Protein AF-A0A844IT51-F1 (afdb_monomer)

Secondary structure (DSSP, 8-state):
---S--HHHHHHH-TT--HHHHHHHHHHHHHTHHHHHHHHHHHHT-

pLDDT: mean 78.12, std 9.59, range [43.41, 87.06]

Structure (mmCIF, N/CA/C/O backbone):
data_AF-A0A844IT51-F1
#
_entry.id   AF-A0A844IT51-F1
#
loop_
_atom_site.group_PDB
_atom_site.id
_atom_site.type_symbol
_atom_site.label_atom_id
_atom_site.label_alt_id
_atom_site.label_comp_id
_atom_site.label_asym_id
_atom_site.label_entity_id
_atom_site.label_seq_id
_atom_site.pdbx_PDB_ins_code
_atom_site.Cartn_x
_atom_site.Cartn_y
_atom_site.Cartn_z
_atom_site.occupancy
_atom_site.B_iso_or_equiv
_atom_site.auth_seq_id
_atom_site.auth_comp_id
_atom_site.auth_asym_id
_atom_site.auth_atom_id
_atom_site.pdbx_PDB_model_num
ATOM 1 N N . MET A 1 1 ? 9.538 -19.034 5.739 1.00 43.41 1 MET A N 1
ATOM 2 C CA . MET A 1 1 ? 8.121 -18.675 5.940 1.00 43.41 1 MET A CA 1
ATOM 3 C C . MET A 1 1 ? 8.064 -17.161 6.039 1.00 43.41 1 MET A C 1
ATOM 5 O O . MET A 1 1 ? 8.366 -16.633 7.097 1.00 43.41 1 MET A O 1
ATOM 9 N N . CYS A 1 2 ? 7.833 -16.467 4.924 1.00 45.62 2 CYS A N 1
ATOM 10 C CA . CYS A 1 2 ? 7.623 -15.019 4.940 1.00 45.62 2 CYS A CA 1
ATOM 11 C C . CYS A 1 2 ? 6.116 -14.801 4.776 1.00 45.62 2 CYS A C 1
ATOM 13 O O . CYS A 1 2 ? 5.545 -15.269 3.795 1.00 45.62 2 CYS A O 1
ATOM 15 N N . LEU A 1 3 ? 5.470 -14.200 5.775 1.00 57.84 3 LEU A N 1
ATOM 16 C CA . LEU A 1 3 ? 4.030 -13.920 5.808 1.00 57.84 3 LEU A CA 1
ATOM 17 C C . LEU A 1 3 ? 3.744 -12.631 5.028 1.00 57.84 3 LEU A C 1
ATOM 19 O O . LEU A 1 3 ? 3.327 -11.628 5.595 1.00 57.84 3 LEU A O 1
ATOM 23 N N . GLY A 1 4 ? 4.043 -12.642 3.734 1.00 62.84 4 GLY A N 1
ATOM 24 C CA . GLY A 1 4 ? 3.823 -11.500 2.861 1.00 62.84 4 GLY A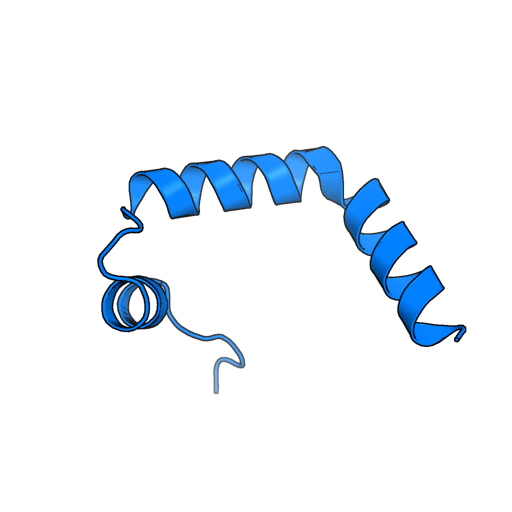 CA 1
ATOM 25 C C . GLY A 1 4 ? 3.621 -11.957 1.429 1.00 62.84 4 GLY A C 1
ATOM 26 O O . GLY A 1 4 ? 4.391 -12.769 0.913 1.00 62.84 4 GLY A O 1
ATOM 27 N N . ILE A 1 5 ? 2.572 -11.437 0.798 1.00 73.00 5 ILE A N 1
ATOM 28 C CA . ILE A 1 5 ? 2.424 -11.484 -0.652 1.00 73.00 5 ILE A CA 1
ATOM 29 C C . ILE A 1 5 ? 3.639 -10.762 -1.264 1.00 73.00 5 ILE A C 1
ATOM 31 O O . ILE A 1 5 ? 4.006 -9.672 -0.829 1.00 73.00 5 ILE A O 1
ATOM 35 N N . SER A 1 6 ? 4.303 -11.397 -2.232 1.00 77.56 6 SER A N 1
ATOM 36 C CA . SER A 1 6 ? 5.446 -10.787 -2.924 1.00 77.56 6 SER A CA 1
ATOM 37 C C . SER A 1 6 ? 4.958 -9.715 -3.896 1.00 77.56 6 SER A C 1
ATOM 39 O O . SER A 1 6 ? 3.902 -9.881 -4.500 1.00 77.56 6 SER A O 1
ATOM 41 N N . GLU A 1 7 ? 5.740 -8.656 -4.113 1.00 78.19 7 GLU A N 1
ATOM 42 C CA . GLU A 1 7 ? 5.389 -7.573 -5.051 1.00 78.19 7 GLU A CA 1
ATOM 43 C C . GLU A 1 7 ? 5.060 -8.108 -6.452 1.00 78.19 7 GLU A C 1
ATOM 45 O O . GLU A 1 7 ? 4.119 -7.647 -7.088 1.00 78.19 7 GLU A O 1
ATOM 50 N N . ALA A 1 8 ? 5.770 -9.152 -6.893 1.00 80.06 8 ALA A N 1
ATOM 51 C CA . ALA A 1 8 ? 5.499 -9.841 -8.153 1.00 80.06 8 ALA A CA 1
ATOM 52 C C . ALA A 1 8 ? 4.083 -10.438 -8.223 1.00 80.06 8 ALA A C 1
ATOM 54 O O . ALA A 1 8 ? 3.468 -10.410 -9.278 1.00 80.06 8 ALA A O 1
ATOM 55 N N . GLN A 1 9 ? 3.556 -10.943 -7.106 1.00 80.69 9 GLN A N 1
ATOM 56 C CA . GLN A 1 9 ? 2.210 -11.508 -7.032 1.00 80.69 9 GLN A CA 1
ATOM 57 C C . GLN A 1 9 ? 1.144 -10.400 -7.040 1.00 80.69 9 GLN A C 1
ATOM 59 O O . GLN A 1 9 ? 0.109 -10.559 -7.669 1.00 80.69 9 GLN A O 1
ATOM 64 N N . ILE A 1 10 ? 1.422 -9.250 -6.408 1.00 82.12 10 ILE A N 1
ATOM 65 C CA . ILE A 1 10 ? 0.537 -8.069 -6.461 1.00 82.12 10 ILE A CA 1
ATOM 66 C C . ILE A 1 10 ? 0.437 -7.549 -7.895 1.00 82.12 10 ILE A C 1
ATOM 68 O O . ILE A 1 10 ? -0.651 -7.224 -8.355 1.00 82.12 10 ILE A O 1
ATOM 72 N N . LEU A 1 11 ? 1.563 -7.477 -8.604 1.00 81.31 11 LEU A N 1
ATOM 73 C CA . LEU A 1 11 ? 1.591 -7.045 -10.002 1.00 81.31 11 LEU A CA 1
ATOM 74 C C . LEU A 1 11 ? 0.878 -8.033 -10.937 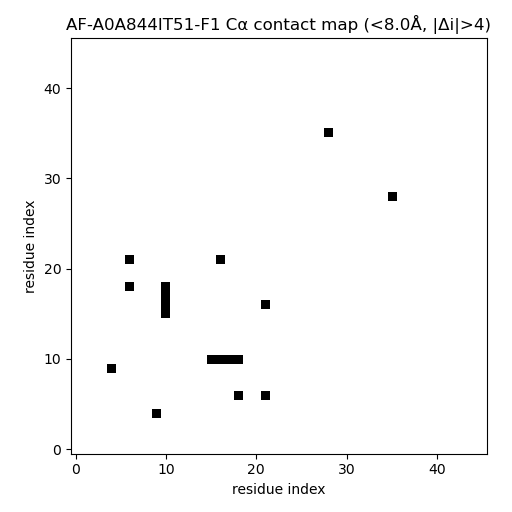1.00 81.31 11 LEU A C 1
ATOM 76 O O . LEU A 1 11 ? 0.310 -7.607 -11.939 1.00 81.31 11 LEU A O 1
ATOM 80 N N . ASP A 1 12 ? 0.890 -9.326 -10.606 1.00 82.06 12 ASP A N 1
ATOM 81 C CA . ASP A 1 12 ? 0.178 -10.368 -11.356 1.00 82.06 12 ASP A CA 1
ATOM 82 C C . ASP A 1 12 ? -1.347 -10.279 -11.144 1.00 82.06 12 ASP A C 1
ATOM 84 O O . ASP A 1 12 ? -2.109 -10.287 -12.109 1.00 82.06 12 ASP A O 1
ATOM 88 N N . ASP A 1 13 ? -1.791 -10.089 -9.894 1.00 83.31 13 ASP A N 1
ATOM 89 C CA . ASP A 1 13 ? -3.212 -9.939 -9.539 1.00 83.31 13 ASP A CA 1
ATOM 90 C C . ASP A 1 13 ? -3.798 -8.588 -9.996 1.00 83.31 13 ASP A C 1
ATOM 92 O O . ASP A 1 13 ? -4.994 -8.475 -10.283 1.00 83.31 13 ASP A O 1
ATOM 96 N N . TYR A 1 14 ? -2.957 -7.553 -10.089 1.00 81.06 14 TYR A N 1
ATOM 97 C CA . TYR A 1 14 ? -3.339 -6.198 -10.478 1.00 81.06 14 TYR A CA 1
ATOM 98 C C . TYR A 1 14 ? -2.474 -5.698 -11.643 1.00 81.06 14 TYR A C 1
ATOM 100 O O . TYR A 1 14 ? -1.633 -4.817 -11.456 1.00 81.06 14 TYR A O 1
ATOM 108 N N . PRO A 1 15 ? -2.732 -6.157 -12.880 1.00 80.19 15 PRO A N 1
ATOM 109 C CA . PRO A 1 15 ? -1.937 -5.791 -14.058 1.00 80.19 15 PRO A CA 1
ATOM 110 C C . PRO A 1 15 ? -2.027 -4.301 -14.439 1.00 80.19 15 PRO A C 1
ATOM 112 O O . PRO A 1 15 ? -1.310 -3.837 -15.324 1.00 80.19 15 PRO A O 1
ATOM 115 N N . HIS A 1 16 ? -2.919 -3.542 -13.795 1.00 83.75 16 HIS A N 1
ATOM 116 C CA . HIS A 1 16 ? -3.018 -2.087 -13.925 1.00 83.75 16 HIS A CA 1
ATOM 117 C C . HIS A 1 16 ? -2.064 -1.320 -12.995 1.00 83.75 16 HIS A C 1
ATOM 119 O O . HIS A 1 16 ? -1.885 -0.120 -13.194 1.00 83.75 16 HIS A O 1
ATOM 125 N N . LEU A 1 17 ? -1.480 -1.979 -11.990 1.00 83.81 17 LEU A N 1
ATOM 126 C CA . LEU A 1 17 ? -0.472 -1.401 -11.107 1.00 83.81 17 LEU A CA 1
ATOM 127 C C . LEU A 1 17 ? 0.918 -1.645 -11.689 1.00 83.81 17 LEU A C 1
ATOM 129 O O . LEU A 1 17 ? 1.220 -2.724 -12.195 1.00 83.81 17 LEU A O 1
ATOM 133 N N . THR A 1 18 ? 1.789 -0.646 -11.593 1.00 84.25 18 THR A N 1
ATOM 134 C CA . THR A 1 18 ? 3.202 -0.798 -11.943 1.00 84.25 18 THR A CA 1
ATOM 135 C C . THR A 1 18 ? 4.062 -0.958 -10.694 1.00 84.25 18 THR A C 1
ATOM 137 O O . THR A 1 18 ? 3.679 -0.567 -9.590 1.00 84.25 18 THR A O 1
ATOM 140 N N . ALA A 1 19 ? 5.275 -1.495 -10.858 1.00 83.19 19 ALA A N 1
ATOM 141 C CA . ALA A 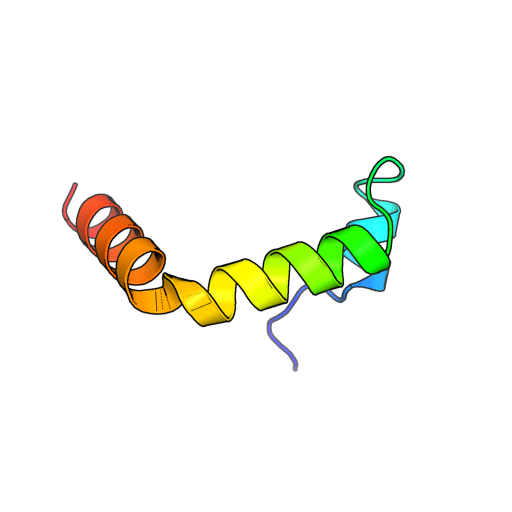1 19 ? 6.233 -1.583 -9.754 1.00 83.19 19 ALA A CA 1
ATOM 142 C C . ALA A 1 19 ? 6.528 -0.202 -9.132 1.00 83.19 19 ALA A C 1
ATOM 144 O O . ALA A 1 19 ? 6.745 -0.095 -7.929 1.00 83.19 19 ALA A O 1
ATOM 145 N N . ALA A 1 20 ? 6.482 0.866 -9.936 1.00 83.69 20 ALA A N 1
ATOM 146 C CA . ALA A 1 20 ? 6.644 2.234 -9.452 1.00 83.69 20 ALA A CA 1
ATOM 147 C C . ALA A 1 20 ? 5.460 2.693 -8.584 1.00 83.69 20 ALA A C 1
ATOM 149 O O . ALA A 1 20 ? 5.673 3.391 -7.593 1.00 83.69 20 ALA A O 1
ATOM 150 N N . ASP A 1 21 ? 4.233 2.277 -8.910 1.00 85.69 21 ASP A N 1
ATOM 151 C CA . ASP A 1 21 ? 3.048 2.579 -8.097 1.00 85.69 21 ASP A CA 1
ATOM 152 C C . ASP A 1 21 ? 3.129 1.902 -6.729 1.00 85.69 21 ASP A C 1
ATOM 154 O O . ASP A 1 21 ? 2.830 2.533 -5.718 1.00 85.69 21 ASP A O 1
ATOM 158 N N . LEU A 1 22 ? 3.613 0.657 -6.679 1.00 82.38 22 LEU A N 1
ATOM 159 C CA . LEU A 1 22 ? 3.893 -0.050 -5.427 1.00 82.38 22 LEU A CA 1
ATOM 160 C C . LEU A 1 22 ? 4.923 0.697 -4.577 1.00 82.38 22 LEU A C 1
ATOM 162 O O . LEU A 1 22 ? 4.665 0.965 -3.407 1.00 82.38 22 LEU A O 1
ATOM 166 N N . VAL A 1 23 ? 6.056 1.096 -5.158 1.00 86.31 23 VAL A N 1
ATOM 167 C CA . VAL A 1 23 ? 7.091 1.855 -4.433 1.00 86.31 23 VAL A CA 1
ATOM 168 C C . VAL A 1 23 ? 6.544 3.183 -3.902 1.00 86.31 23 VAL A C 1
ATOM 170 O O . VAL A 1 23 ? 6.803 3.531 -2.750 1.00 86.31 23 VAL A O 1
ATOM 173 N N . ASN A 1 24 ? 5.750 3.903 -4.697 1.00 86.31 24 ASN A N 1
ATOM 174 C CA . ASN A 1 24 ? 5.103 5.140 -4.257 1.00 86.31 24 ASN A CA 1
ATOM 175 C C . ASN A 1 24 ? 4.086 4.893 -3.135 1.00 86.31 24 ASN A C 1
ATOM 177 O O . ASN A 1 24 ? 4.059 5.646 -2.162 1.00 86.31 24 ASN A O 1
ATOM 181 N N . ALA A 1 25 ? 3.281 3.833 -3.237 1.00 84.94 25 ALA A N 1
ATOM 182 C CA . ALA A 1 25 ? 2.312 3.456 -2.214 1.00 84.94 25 ALA A CA 1
ATOM 183 C C . ALA A 1 25 ?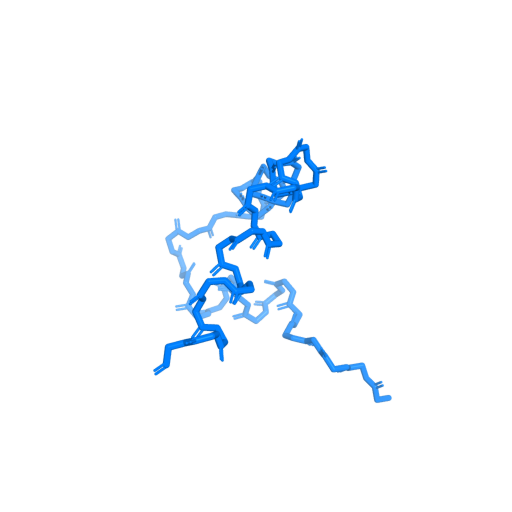 3.001 3.091 -0.892 1.00 84.94 25 ALA A C 1
ATOM 185 O O . ALA A 1 25 ? 2.589 3.570 0.161 1.00 84.94 25 ALA A O 1
ATOM 186 N N . TRP A 1 26 ? 4.091 2.319 -0.938 1.00 82.69 26 TRP A N 1
ATOM 187 C CA . TRP A 1 26 ? 4.885 1.990 0.247 1.00 82.69 26 TRP A CA 1
ATOM 188 C C . TRP A 1 26 ? 5.580 3.215 0.839 1.00 82.69 26 TRP A C 1
ATOM 190 O O . TRP A 1 26 ? 5.601 3.370 2.057 1.00 82.69 26 TRP A O 1
ATOM 200 N N . ALA A 1 27 ? 6.108 4.115 0.006 1.00 87.06 27 ALA A N 1
ATOM 201 C CA . ALA A 1 27 ? 6.709 5.364 0.469 1.00 87.06 27 ALA A CA 1
ATOM 202 C C . ALA A 1 27 ? 5.682 6.259 1.179 1.00 87.06 27 ALA A C 1
ATOM 204 O O . ALA A 1 27 ? 5.974 6.805 2.243 1.00 87.06 27 ALA A O 1
ATOM 205 N N . TYR A 1 28 ? 4.471 6.361 0.627 1.00 82.69 28 TYR A N 1
ATOM 206 C CA . TYR A 1 28 ? 3.363 7.078 1.249 1.00 82.69 28 TYR A CA 1
ATOM 207 C C . TYR A 1 28 ? 2.928 6.411 2.559 1.00 82.69 28 TYR A C 1
ATOM 209 O O . TYR A 1 28 ? 2.844 7.078 3.586 1.00 82.69 28 TYR A O 1
ATOM 217 N N . ALA A 1 29 ? 2.738 5.089 2.558 1.00 81.75 29 ALA A N 1
ATOM 218 C CA . ALA A 1 29 ? 2.373 4.335 3.752 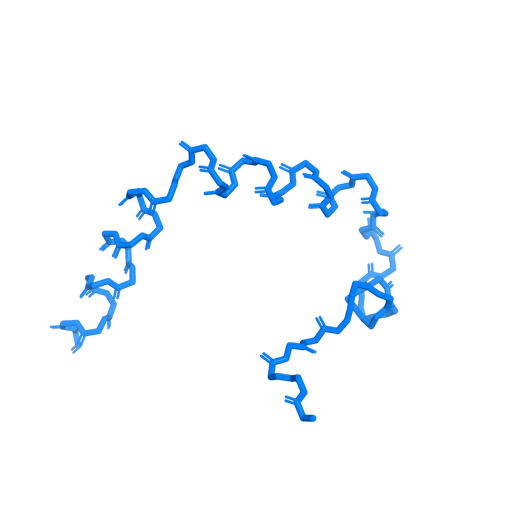1.00 81.75 29 ALA A CA 1
ATOM 219 C C . ALA A 1 29 ? 3.405 4.506 4.873 1.00 81.75 29 ALA A C 1
ATOM 221 O O . ALA A 1 29 ? 3.027 4.717 6.018 1.00 81.75 29 ALA A O 1
ATOM 222 N N . ASN A 1 30 ? 4.699 4.491 4.542 1.00 81.62 30 ASN A N 1
ATOM 223 C CA . ASN A 1 30 ? 5.776 4.674 5.510 1.00 81.62 30 ASN A CA 1
ATOM 224 C C . ASN A 1 30 ? 5.850 6.115 6.052 1.00 81.62 30 ASN A C 1
ATOM 226 O O . ASN A 1 30 ? 6.225 6.325 7.203 1.00 81.62 30 ASN A O 1
ATOM 230 N N . ALA A 1 31 ? 5.486 7.112 5.240 1.00 86.25 31 ALA A N 1
ATOM 231 C CA . ALA A 1 31 ? 5.397 8.510 5.665 1.00 86.25 31 ALA A CA 1
ATOM 232 C C . ALA A 1 31 ? 4.141 8.804 6.508 1.00 86.25 31 ALA A C 1
ATOM 234 O O . ALA A 1 31 ? 4.154 9.729 7.317 1.00 86.25 31 ALA A O 1
ATOM 235 N N . HIS A 1 32 ? 3.080 8.008 6.342 1.00 82.69 32 HIS A N 1
ATOM 236 C CA . HIS A 1 32 ? 1.773 8.181 6.9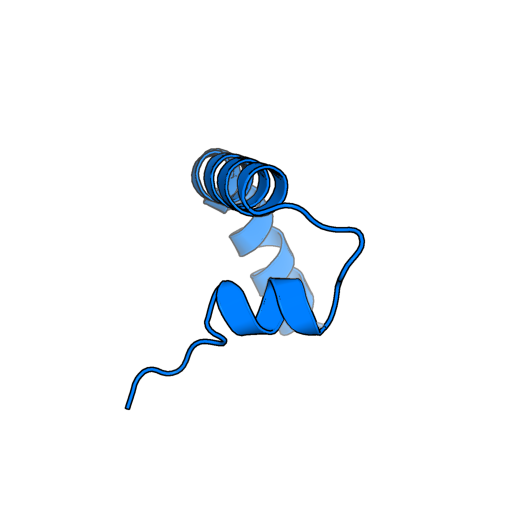82 1.00 82.69 32 HIS A CA 1
ATOM 237 C C . HIS A 1 32 ? 1.368 6.970 7.844 1.00 82.69 32 HIS A C 1
ATOM 239 O O . HIS A 1 32 ? 0.187 6.634 7.948 1.00 82.69 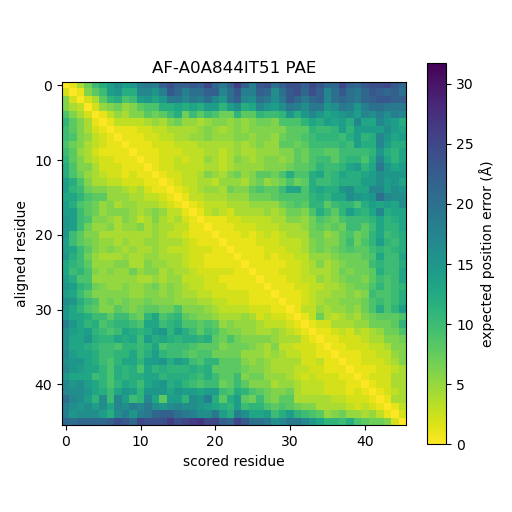32 HIS A O 1
ATOM 245 N N . LEU A 1 33 ? 2.341 6.318 8.494 1.00 77.94 33 LEU A N 1
ATOM 246 C CA . LEU A 1 33 ? 2.094 5.143 9.345 1.00 77.94 33 LEU A CA 1
ATOM 247 C C . LEU A 1 33 ? 1.102 5.432 10.477 1.00 77.94 33 LEU A C 1
ATOM 249 O O . LEU A 1 33 ? 0.264 4.592 10.775 1.00 77.94 33 LEU A O 1
ATOM 253 N N . GLU A 1 34 ? 1.153 6.627 11.066 1.00 76.69 34 GLU A N 1
ATOM 254 C CA . GLU A 1 34 ? 0.293 7.023 12.189 1.00 76.69 34 GLU A CA 1
ATOM 255 C C . GLU A 1 34 ? -1.200 7.065 11.810 1.00 76.69 34 GLU A C 1
ATOM 257 O O . GLU A 1 34 ? -2.061 6.664 12.596 1.00 76.69 34 GLU A O 1
ATOM 262 N N . GLU A 1 35 ? -1.525 7.481 10.580 1.00 78.25 35 GLU A N 1
ATOM 263 C CA . GLU A 1 35 ? -2.901 7.459 10.068 1.00 78.25 35 GLU A CA 1
ATOM 264 C C . GLU A 1 35 ? -3.376 6.020 9.838 1.00 78.25 35 GLU A C 1
ATOM 266 O O . GLU A 1 35 ? -4.498 5.667 10.209 1.00 78.25 35 GLU A O 1
ATOM 271 N N . ILE A 1 36 ? -2.504 5.176 9.279 1.00 80.38 36 ILE A N 1
ATOM 272 C CA . ILE A 1 36 ? -2.789 3.761 9.022 1.00 80.38 36 ILE A CA 1
ATOM 273 C C . ILE A 1 36 ? -2.991 3.009 10.342 1.00 80.38 36 ILE A C 1
ATOM 275 O O . ILE A 1 36 ? -3.974 2.286 10.483 1.00 80.38 36 ILE A O 1
ATOM 279 N N . GLU A 1 37 ? -2.124 3.212 11.334 1.00 81.38 37 GLU A N 1
ATOM 280 C CA . GLU A 1 37 ? -2.271 2.611 1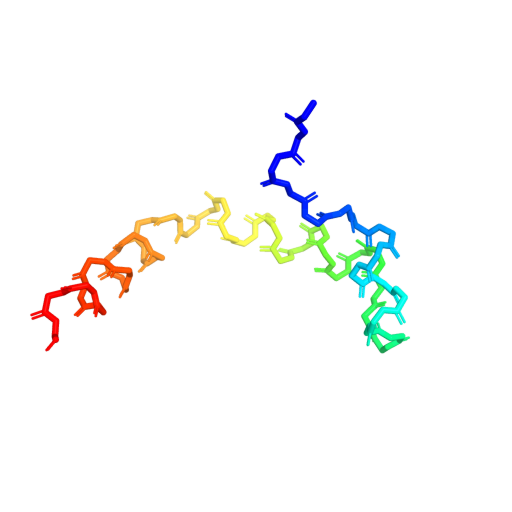2.663 1.00 81.38 37 GLU A CA 1
ATOM 281 C C . GLU A 1 37 ? -3.556 3.071 13.354 1.00 81.38 37 GLU A C 1
ATOM 283 O O . GLU A 1 37 ? -4.287 2.247 13.906 1.00 81.38 37 GLU A O 1
ATOM 288 N N . THR A 1 38 ? -3.883 4.363 13.268 1.00 81.31 38 THR A N 1
ATOM 289 C CA . THR A 1 38 ? -5.135 4.901 13.820 1.00 81.31 38 THR A CA 1
ATOM 290 C C . THR A 1 38 ? -6.356 4.282 13.137 1.00 81.31 38 THR A C 1
ATOM 292 O O . THR A 1 38 ? -7.332 3.923 13.802 1.00 81.31 38 THR A O 1
ATOM 295 N N . ALA A 1 39 ? -6.317 4.126 11.812 1.00 79.69 39 ALA A N 1
ATOM 296 C CA . ALA A 1 39 ? -7.385 3.492 11.048 1.00 79.69 39 ALA A CA 1
ATOM 297 C C . ALA A 1 39 ? -7.545 2.005 11.406 1.00 79.69 39 ALA A C 1
ATOM 299 O O . ALA A 1 39 ? -8.675 1.543 11.567 1.00 79.69 39 ALA A O 1
ATOM 300 N N . ILE A 1 40 ? -6.439 1.276 11.591 1.00 81.94 40 ILE A N 1
ATOM 301 C CA . ILE A 1 40 ? -6.442 -0.129 12.021 1.00 81.94 40 ILE A CA 1
ATOM 302 C C . ILE A 1 40 ? -7.029 -0.255 13.429 1.00 81.94 40 ILE A C 1
ATOM 304 O O . ILE A 1 40 ? -7.988 -1.000 13.607 1.00 81.94 40 ILE A O 1
ATOM 308 N N . GLN A 1 41 ? -6.540 0.520 14.403 1.00 79.88 41 GLN A N 1
ATOM 309 C CA . GLN A 1 41 ? -7.062 0.497 15.778 1.00 79.88 41 GLN A CA 1
ATOM 310 C C . GLN A 1 41 ? -8.555 0.812 15.832 1.00 79.88 41 GLN A C 1
ATOM 312 O O . GLN A 1 41 ? -9.307 0.182 16.572 1.00 79.88 41 GLN A O 1
ATOM 317 N N . LYS A 1 42 ? -9.009 1.773 15.023 1.00 81.12 42 LYS A N 1
ATOM 318 C CA . LYS A 1 42 ? -10.431 2.101 14.919 1.00 81.12 42 LYS A CA 1
ATOM 319 C C . LYS A 1 42 ? -11.250 0.950 14.330 1.00 81.12 42 LYS A C 1
ATOM 321 O O . LYS A 1 42 ? -12.386 0.759 14.751 1.00 81.12 42 LYS A O 1
ATOM 326 N N . ASN A 1 43 ? -10.702 0.216 13.365 1.00 74.69 43 ASN A N 1
ATOM 327 C CA . ASN A 1 43 ? -11.376 -0.918 12.741 1.00 74.69 43 ASN A CA 1
ATOM 328 C C . ASN A 1 43 ? -11.396 -2.159 13.651 1.00 74.69 43 ASN A C 1
ATOM 330 O O . ASN A 1 43 ? -12.351 -2.919 13.606 1.00 74.69 43 ASN A O 1
ATOM 334 N N . GLU A 1 44 ? -10.374 -2.352 14.490 1.00 75.19 44 GLU A N 1
ATOM 335 C CA . GLU A 1 44 ? -10.330 -3.429 15.494 1.00 75.19 44 GLU A CA 1
ATOM 336 C C . GLU A 1 44 ? -11.216 -3.155 16.719 1.00 75.19 44 GLU A C 1
ATOM 338 O O . GLU A 1 44 ? -11.639 -4.087 17.400 1.00 75.19 44 GLU A O 1
ATOM 343 N N . ALA A 1 45 ? -11.502 -1.885 17.013 1.00 68.69 45 ALA A N 1
ATOM 344 C CA . ALA A 1 45 ? -12.374 -1.478 18.114 1.00 68.69 45 ALA A CA 1
ATOM 345 C C . ALA A 1 45 ? -13.881 -1.496 17.769 1.00 68.69 45 ALA A C 1
ATOM 347 O O . ALA A 1 45 ? -14.693 -1.132 18.626 1.00 68.69 45 ALA A O 1
ATOM 348 N N . ALA A 1 46 ? -14.249 -1.870 16.538 1.00 58.25 46 ALA A N 1
ATOM 349 C CA . ALA A 1 46 ? -15.6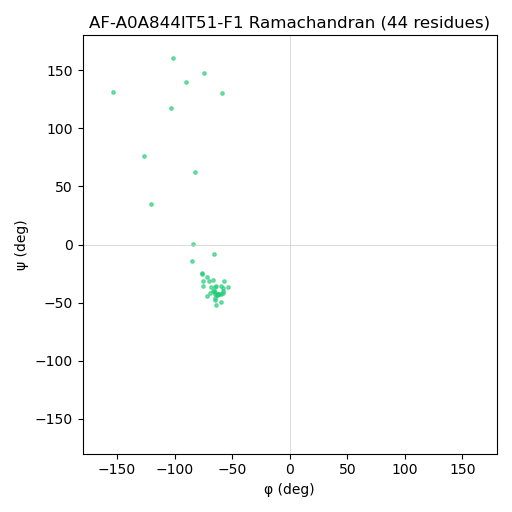24 -1.948 16.034 1.00 58.25 46 ALA A CA 1
ATOM 350 C C . ALA A 1 46 ? -16.140 -3.395 16.009 1.00 58.25 46 ALA A C 1
ATOM 352 O O . ALA A 1 46 ? -17.335 -3.582 16.338 1.00 58.25 46 ALA A O 1
#

Radius of gyration: 13.23 Å; Cα contacts (8 Å, |Δi|>4): 9; chains: 1; bounding box: 24×27×32 Å

Nearest PDB structures (foldseek):
  2ga1-assembly1_B  TM=8.777E-01  e=1.412E-01  Trichormus variabilis ATCC 29413
  6j9t-assembly1_A-2  TM=5.422E-01  e=3.334E+00  Lacticaseibacillus casei DSM 20011 = JCM 1134 = ATCC 393

Sequence (46 aa):
MCLGISEAQILDDYPHLTAADLVNAWAYANAHLEEIETAIQKNEAA

Foldseek 3Di:
DDPDDDPVNVCVVPVVDDPVNVVVVVVVCVVPVVVVVVVVVVVVVD

Mean predicted aligned error: 8.03 Å

Solvent-accessible surface area (backbone atoms only — not comparable to full-atom values): 2883 Å² total; per-residue (Å²): 140,75,97,63,87,49,71,70,55,53,39,66,79,34,75,89,52,48,75,66,54,51,53,51,51,50,53,50,46,69,75,42,45,68,60,53,52,52,51,48,54,57,62,73,75,108